Protein AF-A0A7V7Z7L0-F1 (afdb_monomer_lite)

Foldseek 3Di:
DDDVVVVVVVVVVVVVVVVVPPVVCVVCVCVVVVVVVVVVDPDPCVVVDPDPPPDDDPVVVVVVVVVVVVLVVDPPNDPDPDDDDPPDPPPDD

Radius of gyration: 30.14 Å; chains: 1; bounding box: 38×42×88 Å

Structure (mmCIF, N/CA/C/O backbone):
data_AF-A0A7V7Z7L0-F1
#
_entry.id   AF-A0A7V7Z7L0-F1
#
loop_
_atom_site.group_PDB
_atom_site.id
_atom_site.type_symbol
_atom_site.label_atom_id
_atom_site.label_alt_id
_atom_site.label_comp_id
_atom_site.label_asym_id
_atom_site.label_entity_id
_atom_site.label_seq_id
_atom_site.pdbx_PDB_ins_code
_atom_site.Cartn_x
_atom_site.Cartn_y
_atom_site.Cartn_z
_atom_site.occupancy
_atom_site.B_iso_or_equiv
_atom_site.auth_seq_id
_atom_site.auth_comp_id
_atom_site.auth_asym_id
_atom_site.auth_atom_id
_atom_site.pdbx_PDB_model_num
ATOM 1 N N . MET A 1 1 ? -1.816 -20.194 61.463 1.00 50.31 1 MET A N 1
ATOM 2 C CA . MET A 1 1 ? -3.138 -20.132 60.800 1.00 50.31 1 MET A CA 1
ATOM 3 C C . MET A 1 1 ? -3.052 -19.086 59.699 1.00 50.31 1 MET A C 1
ATOM 5 O O . MET A 1 1 ? -2.951 -17.909 60.003 1.00 50.31 1 MET A O 1
ATOM 9 N N . ARG A 1 2 ? -2.948 -19.500 58.431 1.00 56.16 2 ARG A N 1
ATOM 10 C CA . ARG A 1 2 ? -2.904 -18.571 57.286 1.00 56.16 2 ARG A CA 1
ATOM 11 C C . ARG A 1 2 ? -4.335 -18.068 57.089 1.00 56.16 2 ARG A C 1
ATOM 13 O O . ARG A 1 2 ? -5.235 -18.898 57.051 1.00 56.16 2 ARG A O 1
ATOM 20 N N . HIS A 1 3 ? -4.565 -16.759 57.060 1.00 62.81 3 HIS A N 1
ATOM 21 C CA . HIS A 1 3 ? -5.899 -16.178 56.878 1.00 62.81 3 HIS A CA 1
ATOM 22 C C . HIS A 1 3 ? -6.144 -15.933 55.381 1.00 62.81 3 HIS A C 1
ATOM 24 O O . HIS A 1 3 ? -5.785 -14.863 54.888 1.00 62.81 3 HIS A O 1
ATOM 30 N N . PRO A 1 4 ? -6.726 -16.892 54.627 1.00 60.91 4 PRO A N 1
ATOM 31 C CA . PRO A 1 4 ? -6.991 -16.706 53.198 1.00 60.91 4 PRO A CA 1
ATOM 32 C C . PRO A 1 4 ? -7.928 -15.516 52.946 1.00 60.91 4 PRO A C 1
ATOM 34 O O . PRO A 1 4 ? -7.814 -14.846 51.927 1.00 60.91 4 PRO A O 1
ATOM 37 N N . ALA A 1 5 ? -8.788 -15.192 53.917 1.00 62.09 5 ALA A N 1
ATOM 38 C CA . ALA A 1 5 ? -9.731 -14.081 53.849 1.00 62.09 5 ALA A CA 1
ATOM 39 C C . ALA A 1 5 ? -9.062 -12.705 53.666 1.00 62.09 5 ALA A C 1
ATOM 41 O O . ALA A 1 5 ? -9.626 -11.851 52.988 1.00 62.09 5 ALA A O 1
ATOM 42 N N . VAL A 1 6 ? -7.849 -12.497 54.196 1.00 71.62 6 VAL A N 1
ATOM 43 C CA . VAL A 1 6 ? -7.150 -11.199 54.103 1.00 71.62 6 VAL A CA 1
ATOM 44 C C . VAL A 1 6 ? -6.725 -10.884 52.664 1.00 71.62 6 VAL A C 1
ATOM 46 O O . VAL A 1 6 ? -6.699 -9.721 52.278 1.00 71.62 6 VAL A O 1
ATOM 49 N N . PHE A 1 7 ? -6.458 -11.905 51.843 1.00 67.94 7 PHE A N 1
ATOM 50 C CA . PHE A 1 7 ? -6.092 -11.728 50.433 1.00 67.94 7 PHE A CA 1
ATOM 51 C C . PHE A 1 7 ? -7.295 -11.738 49.477 1.00 67.94 7 PHE A C 1
ATOM 53 O O . PHE A 1 7 ? -7.197 -11.186 48.382 1.00 67.94 7 PHE A O 1
ATOM 60 N N . ILE A 1 8 ? -8.431 -12.319 49.880 1.00 79.50 8 ILE A N 1
ATOM 61 C CA . ILE A 1 8 ? -9.647 -12.423 49.048 1.00 79.50 8 ILE A CA 1
ATOM 62 C C . ILE A 1 8 ? -10.376 -11.076 48.941 1.00 79.50 8 ILE A C 1
ATOM 64 O O . ILE A 1 8 ? -10.822 -10.691 47.864 1.00 79.50 8 ILE A O 1
ATOM 68 N N . VAL A 1 9 ? -10.465 -10.318 50.036 1.00 81.38 9 VAL A N 1
ATOM 69 C CA . VAL A 1 9 ? -11.150 -9.013 50.048 1.00 81.38 9 VAL A CA 1
ATOM 70 C C . VAL A 1 9 ? -10.534 -7.999 49.067 1.00 81.38 9 VAL A C 1
ATOM 72 O O . VAL A 1 9 ? -11.285 -7.441 48.265 1.00 81.38 9 VAL A O 1
ATOM 75 N N . PRO A 1 10 ? -9.205 -7.761 49.046 1.00 80.31 10 PRO A N 1
ATOM 76 C CA . PRO A 1 10 ? -8.631 -6.820 48.089 1.00 80.31 10 PRO A CA 1
ATOM 77 C C . PRO A 1 10 ? -8.770 -7.314 46.645 1.00 80.31 10 PRO A C 1
ATOM 79 O O . PRO A 1 10 ? -9.063 -6.518 45.761 1.00 80.31 10 PRO A O 1
ATOM 82 N N . SER A 1 11 ? -8.640 -8.617 46.383 1.00 77.25 11 SER A N 1
ATOM 83 C CA . SER A 1 11 ? -8.750 -9.147 45.017 1.00 77.25 11 SER A CA 1
ATOM 84 C C . SER A 1 11 ? -10.164 -9.018 44.432 1.00 77.25 11 SER A C 1
ATOM 86 O O . SER A 1 11 ? -10.299 -8.679 43.257 1.00 77.25 11 SER A O 1
ATOM 88 N N . VAL A 1 12 ? -11.214 -9.179 45.244 1.00 81.56 12 VAL A N 1
ATOM 89 C CA . VAL A 1 12 ? -12.606 -8.944 44.811 1.00 81.56 12 VAL A CA 1
ATOM 90 C C . VAL A 1 12 ? -12.873 -7.459 44.534 1.00 81.56 12 VAL A C 1
ATOM 92 O O . VAL A 1 12 ? -13.539 -7.131 43.552 1.00 81.56 12 VAL A O 1
ATOM 95 N N . LEU A 1 13 ? -12.313 -6.552 45.342 1.00 79.38 13 LEU A N 1
ATOM 96 C CA . LEU A 1 13 ? -12.443 -5.106 45.121 1.00 79.38 13 LEU A CA 1
ATOM 97 C C . LEU A 1 13 ? -11.743 -4.652 43.831 1.00 79.38 13 LEU A C 1
ATOM 99 O O . LEU A 1 13 ? -12.317 -3.868 43.076 1.00 79.38 13 LEU A O 1
ATOM 103 N N . LEU A 1 14 ? -10.551 -5.184 43.528 1.00 75.88 14 LEU A N 1
ATOM 104 C CA . LEU A 1 14 ? -9.865 -4.902 42.261 1.00 75.88 14 LEU A CA 1
ATOM 105 C C . LEU A 1 14 ? -10.635 -5.447 41.044 1.00 75.88 14 LEU A C 1
ATOM 107 O O . LEU A 1 14 ? -10.692 -4.777 40.013 1.00 75.88 14 LEU A O 1
ATOM 111 N N . ALA A 1 15 ? -11.251 -6.629 41.155 1.00 75.69 15 ALA A N 1
ATOM 112 C CA . ALA A 1 15 ? -12.054 -7.214 40.078 1.00 75.69 15 ALA A CA 1
ATOM 113 C C . ALA A 1 15 ? -13.347 -6.423 39.795 1.00 75.69 15 ALA A C 1
ATOM 115 O O . ALA A 1 15 ? -13.761 -6.298 38.644 1.00 75.69 15 ALA A O 1
ATOM 116 N N . ALA A 1 16 ? -13.972 -5.838 40.822 1.00 70.50 16 ALA A N 1
ATOM 117 C CA . ALA A 1 16 ? -15.159 -4.999 40.651 1.00 70.50 16 ALA A CA 1
ATOM 118 C C . ALA A 1 16 ? -14.862 -3.702 39.872 1.00 70.50 16 ALA A C 1
ATOM 120 O O . ALA A 1 16 ? -15.694 -3.249 39.085 1.00 70.50 16 ALA A O 1
ATOM 121 N N . CYS A 1 17 ? -13.666 -3.124 40.038 1.00 69.44 17 CYS A N 1
ATOM 122 C CA . CYS A 1 17 ? -13.250 -1.930 39.298 1.00 69.44 17 CYS A CA 1
ATOM 123 C C . CYS A 1 17 ? -13.002 -2.196 37.804 1.00 69.44 17 CYS A C 1
ATOM 125 O O . CYS A 1 17 ? -13.228 -1.303 36.987 1.00 69.44 17 CYS A O 1
ATOM 127 N N . SER A 1 18 ? -12.554 -3.397 37.426 1.00 66.88 18 SER A N 1
ATOM 128 C CA . SER A 1 18 ? -12.302 -3.750 36.022 1.00 66.88 18 SER A CA 1
ATOM 129 C C . SER A 1 18 ? -13.548 -4.259 35.292 1.00 66.88 18 SER A C 1
ATOM 131 O O . SER A 1 18 ? -13.679 -4.012 34.093 1.00 66.88 18 SER A O 1
ATOM 133 N N . TYR A 1 19 ? -14.488 -4.897 36.001 1.00 68.75 19 TYR A N 1
ATOM 134 C CA . TYR A 1 19 ? -15.686 -5.520 35.421 1.00 68.75 19 TYR A CA 1
ATOM 135 C C . TYR A 1 19 ? -16.599 -4.547 34.656 1.00 68.75 19 TYR A C 1
ATOM 137 O O . TYR A 1 19 ? -17.236 -4.930 33.679 1.00 68.75 19 TYR A O 1
ATOM 145 N N . THR A 1 20 ? -16.652 -3.275 35.065 1.00 64.00 20 THR A N 1
ATOM 146 C CA . THR A 1 20 ? -17.547 -2.284 34.441 1.00 64.00 20 THR A CA 1
ATOM 147 C C . THR A 1 20 ? -17.020 -1.749 33.101 1.00 64.00 20 THR A C 1
ATOM 149 O O . THR A 1 20 ? -17.802 -1.286 32.273 1.00 64.00 20 THR A O 1
ATOM 152 N N . SER A 1 21 ? -15.703 -1.804 32.861 1.00 61.66 21 SER A N 1
ATOM 153 C CA . SER A 1 21 ? -15.070 -1.176 31.691 1.00 61.66 21 SER A CA 1
ATOM 154 C C . SER A 1 21 ? -14.678 -2.173 30.599 1.00 61.66 21 SER A C 1
ATOM 156 O O . SER A 1 21 ? -14.809 -1.864 29.418 1.00 61.66 21 SER A O 1
ATOM 158 N N . THR A 1 22 ? -14.256 -3.390 30.947 1.00 64.81 22 THR A N 1
ATOM 159 C CA . THR A 1 22 ? -13.771 -4.377 29.960 1.00 64.81 22 THR A CA 1
ATOM 160 C C . THR A 1 22 ? -14.806 -4.819 28.914 1.00 64.81 22 THR A C 1
ATOM 162 O O . THR A 1 22 ? -14.479 -4.777 27.724 1.00 64.81 22 THR A O 1
ATOM 165 N N . PRO A 1 23 ? -16.057 -5.183 29.270 1.00 66.31 23 PRO A N 1
ATOM 166 C CA . PRO A 1 23 ? -16.965 -5.810 28.307 1.00 66.31 23 PRO A CA 1
ATOM 167 C C . PRO A 1 23 ? -17.404 -4.867 27.179 1.00 66.31 23 PRO A C 1
ATOM 169 O O . PRO A 1 23 ? -17.694 -5.326 26.078 1.00 66.31 23 PRO A O 1
ATOM 172 N N . GLN A 1 24 ? -17.422 -3.549 27.404 1.00 68.88 24 GLN A N 1
ATOM 173 C CA . GLN A 1 24 ? -17.773 -2.580 26.358 1.00 68.88 24 GLN A CA 1
ATOM 174 C C . GLN A 1 24 ? -16.611 -2.298 25.391 1.00 68.88 24 GLN A C 1
ATOM 176 O O . GLN A 1 24 ? -16.842 -2.067 24.201 1.00 68.88 24 GLN A O 1
ATOM 181 N N . PHE A 1 25 ? -15.364 -2.338 25.872 1.00 67.31 25 PHE A N 1
ATOM 182 C CA . PHE A 1 25 ? -14.178 -2.112 25.038 1.00 67.31 25 PHE A CA 1
ATOM 183 C C . PHE A 1 25 ? -13.833 -3.328 24.169 1.00 67.31 25 PHE A C 1
ATOM 185 O O . PHE A 1 25 ? -13.466 -3.161 23.003 1.00 67.31 25 PHE A O 1
ATOM 192 N N . GLU A 1 26 ? -14.004 -4.545 24.689 1.00 76.00 26 GLU A N 1
ATOM 193 C CA . GLU A 1 26 ? -13.725 -5.775 23.936 1.00 76.00 26 GLU A CA 1
ATOM 194 C C . GLU A 1 26 ? -14.675 -5.965 22.744 1.00 76.00 26 GLU A C 1
ATOM 196 O O . GLU A 1 26 ? -14.232 -6.350 21.661 1.00 76.00 26 GLU A O 1
ATOM 201 N N . GLN A 1 27 ? -15.956 -5.599 22.887 1.00 82.56 27 GLN A N 1
ATOM 202 C CA . GLN A 1 27 ? -16.966 -5.732 21.822 1.00 82.56 27 GLN A CA 1
ATOM 203 C C . GLN A 1 27 ? -16.578 -5.030 20.516 1.00 82.56 27 GLN A C 1
ATOM 205 O O . GLN A 1 27 ? -16.939 -5.474 19.422 1.00 82.56 27 GLN A O 1
ATOM 210 N N . ARG A 1 28 ? -15.851 -3.913 20.617 1.00 85.12 28 ARG A N 1
ATOM 211 C CA . ARG A 1 28 ? -15.470 -3.083 19.466 1.00 85.12 28 ARG A CA 1
ATOM 212 C C . ARG A 1 28 ? -13.987 -3.176 19.133 1.00 85.12 28 ARG A C 1
ATOM 214 O O . ARG A 1 28 ? -13.520 -2.464 18.239 1.00 85.12 28 ARG A O 1
ATOM 221 N N . PHE A 1 29 ? -13.250 -4.068 19.792 1.00 88.94 29 PHE A N 1
ATOM 222 C CA . PHE A 1 29 ? -11.821 -4.217 19.567 1.00 88.94 29 PHE A CA 1
ATOM 223 C C . PHE A 1 29 ? -11.520 -4.512 18.086 1.00 88.94 29 PHE A C 1
ATOM 225 O O . PHE A 1 29 ? -12.085 -5.413 17.451 1.00 88.94 29 PHE A O 1
ATOM 232 N N . GLY A 1 30 ? -10.661 -3.681 17.497 1.00 91.31 30 GLY A N 1
ATOM 233 C CA . GLY A 1 30 ? -10.269 -3.757 16.089 1.00 91.31 30 GLY A CA 1
ATOM 234 C C . GLY A 1 30 ? -11.336 -3.333 15.070 1.00 91.31 30 GLY A C 1
ATOM 235 O O . GLY A 1 30 ? -11.066 -3.418 13.872 1.00 91.31 30 GLY A O 1
ATOM 236 N N . GLN A 1 31 ? -12.525 -2.865 15.483 1.00 93.25 31 GLN A N 1
ATOM 237 C CA . GLN A 1 31 ? -13.544 -2.390 14.533 1.00 93.25 31 GLN A CA 1
ATOM 238 C C . GLN A 1 31 ? -13.035 -1.212 13.700 1.00 93.25 31 GLN A C 1
ATOM 240 O O . GLN A 1 31 ? -13.176 -1.241 12.483 1.00 93.25 31 GLN A O 1
ATOM 245 N N . ALA A 1 32 ? -12.389 -0.228 14.332 1.00 91.88 32 ALA A N 1
ATOM 246 C CA . ALA A 1 32 ? -11.840 0.936 13.637 1.00 91.88 32 ALA A CA 1
ATOM 247 C C . ALA A 1 32 ? -10.787 0.536 12.590 1.00 91.88 32 ALA A C 1
ATOM 249 O O . ALA A 1 32 ? -10.827 1.016 11.463 1.00 91.88 32 ALA A O 1
ATOM 250 N N . SER A 1 33 ? -9.891 -0.399 12.920 1.00 95.06 33 SER A N 1
ATOM 251 C CA . SER A 1 33 ? -8.870 -0.893 11.987 1.00 95.06 33 SER A CA 1
ATOM 252 C C . SER A 1 33 ? -9.482 -1.654 10.810 1.00 95.06 33 SER A C 1
ATOM 254 O O . SER A 1 33 ? -9.090 -1.430 9.668 1.00 95.06 33 SER A O 1
ATOM 256 N N . ARG A 1 34 ? -10.476 -2.519 11.060 1.00 94.44 34 ARG A N 1
ATOM 257 C CA . ARG A 1 34 ? -11.201 -3.231 9.993 1.00 94.44 34 ARG A CA 1
ATOM 258 C C . ARG A 1 34 ? -11.985 -2.272 9.100 1.00 94.44 34 ARG A C 1
ATOM 260 O O . ARG A 1 34 ? -12.001 -2.458 7.889 1.00 94.44 34 ARG A O 1
ATOM 267 N N . GLN A 1 35 ? -12.602 -1.246 9.684 1.00 94.75 35 GLN A N 1
ATOM 268 C CA . GLN A 1 35 ? -13.293 -0.197 8.936 1.00 94.75 35 GLN A CA 1
ATOM 269 C C . GLN A 1 35 ? -12.313 0.599 8.076 1.00 94.75 35 GLN A C 1
ATOM 271 O O . GLN A 1 35 ? -12.549 0.727 6.881 1.00 94.75 35 GLN A O 1
ATOM 276 N N . ALA A 1 36 ? -11.199 1.069 8.641 1.00 95.00 36 ALA A N 1
ATOM 277 C CA . ALA A 1 36 ? -10.174 1.798 7.897 1.00 95.00 36 ALA A CA 1
ATOM 278 C C . ALA A 1 36 ? -9.634 0.972 6.723 1.00 95.00 36 ALA A C 1
ATOM 280 O O . ALA A 1 36 ? -9.578 1.470 5.602 1.00 95.00 36 ALA A O 1
ATOM 281 N N . LEU A 1 37 ? -9.330 -0.309 6.956 1.00 94.25 37 LEU A N 1
ATOM 282 C CA . LEU A 1 37 ? -8.912 -1.219 5.895 1.00 94.25 37 LEU A CA 1
ATOM 283 C C . LEU A 1 37 ? -9.996 -1.356 4.817 1.00 94.25 37 LEU A C 1
ATOM 285 O O . LEU A 1 37 ? -9.697 -1.212 3.639 1.00 94.25 37 LEU A O 1
ATOM 289 N N . ALA A 1 38 ? -11.257 -1.574 5.198 1.00 93.00 38 ALA A N 1
ATOM 290 C CA . ALA A 1 38 ? -12.359 -1.695 4.244 1.00 93.00 38 ALA A CA 1
ATOM 291 C C . ALA A 1 38 ? -12.559 -0.427 3.394 1.00 93.00 38 ALA A C 1
ATOM 293 O O . ALA A 1 38 ? -12.914 -0.542 2.227 1.00 93.00 38 ALA A O 1
ATOM 294 N N . GLN A 1 39 ? -12.297 0.763 3.947 1.00 94.69 39 GLN A N 1
ATOM 295 C CA . GLN A 1 39 ? -12.334 2.025 3.194 1.00 94.69 39 GLN A CA 1
ATOM 296 C C . GLN A 1 39 ? -11.134 2.197 2.245 1.00 94.69 39 GLN A C 1
ATOM 298 O O . GLN A 1 39 ? -11.216 2.958 1.287 1.00 94.69 39 GLN A O 1
ATOM 303 N N . GLN A 1 40 ? -10.018 1.511 2.505 1.00 94.06 40 GLN A N 1
ATOM 304 C CA . GLN A 1 40 ? -8.809 1.555 1.674 1.00 94.06 40 GLN A CA 1
ATOM 305 C C . GLN A 1 40 ? -8.797 0.484 0.574 1.00 94.06 40 GLN A C 1
ATOM 307 O O . GLN A 1 40 ? -8.028 0.589 -0.382 1.00 94.06 40 GLN A O 1
ATOM 312 N N . VAL A 1 41 ? -9.627 -0.556 0.690 1.00 93.25 41 VAL A N 1
ATOM 313 C CA . VAL A 1 41 ? -9.729 -1.617 -0.318 1.00 93.25 41 VAL A CA 1
ATOM 314 C C . VAL A 1 41 ? -10.554 -1.119 -1.507 1.00 93.25 41 VAL A C 1
ATOM 316 O O . VAL A 1 41 ? -11.774 -1.017 -1.431 1.00 93.25 41 VAL A O 1
ATOM 319 N N . LEU A 1 42 ? -9.874 -0.847 -2.625 1.00 90.94 42 LEU A N 1
ATOM 320 C CA . LEU A 1 42 ? -10.498 -0.360 -3.862 1.00 90.94 42 LEU A CA 1
ATOM 321 C C . LEU A 1 42 ? -11.402 -1.409 -4.534 1.00 90.94 42 LEU A C 1
ATOM 323 O O . LEU A 1 42 ? -12.492 -1.082 -4.994 1.00 90.94 42 LEU A O 1
ATOM 327 N N . ASP A 1 43 ? -10.950 -2.664 -4.605 1.00 90.25 43 ASP A N 1
ATOM 328 C CA . ASP A 1 43 ? -11.710 -3.774 -5.190 1.00 90.25 43 ASP A CA 1
ATOM 329 C C . ASP A 1 43 ? -11.484 -5.072 -4.392 1.00 90.25 43 ASP A C 1
ATOM 331 O O . ASP A 1 43 ? -10.468 -5.748 -4.581 1.00 90.25 43 ASP A O 1
ATOM 335 N N . PRO A 1 44 ? -12.421 -5.466 -3.511 1.00 89.19 44 PRO A N 1
ATOM 336 C CA . PRO A 1 44 ? -12.290 -6.684 -2.712 1.00 89.19 44 PRO A CA 1
ATOM 337 C C . PRO A 1 44 ? -12.391 -7.976 -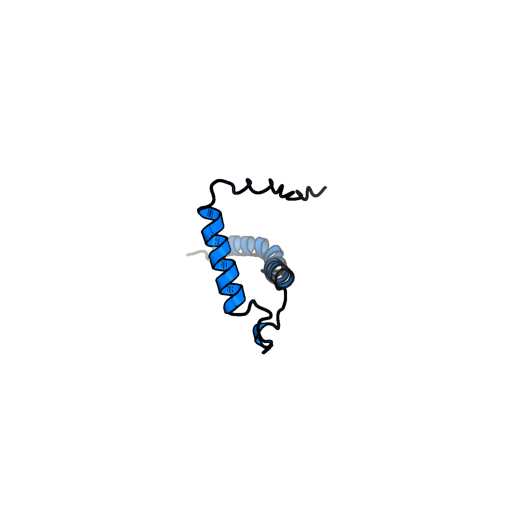3.539 1.00 89.19 44 PRO A C 1
ATOM 339 O O . PRO A 1 44 ? -12.048 -9.042 -3.034 1.00 89.19 44 PRO A O 1
ATOM 342 N N . GLN A 1 45 ? -12.852 -7.912 -4.794 1.00 90.12 45 GLN A N 1
ATOM 343 C CA . GLN A 1 45 ? -13.019 -9.076 -5.676 1.00 90.12 45 GLN A CA 1
ATOM 344 C C . GLN A 1 45 ? -11.911 -9.189 -6.736 1.00 90.12 45 GLN A C 1
ATOM 346 O O . GLN A 1 45 ? -11.976 -10.071 -7.597 1.00 90.12 45 GLN A O 1
ATOM 351 N N . ALA A 1 46 ? -10.879 -8.340 -6.675 1.00 86.31 46 ALA A N 1
ATOM 352 C CA . ALA A 1 46 ? -9.824 -8.274 -7.687 1.00 86.31 46 ALA A CA 1
ATOM 353 C C . ALA A 1 46 ? -9.125 -9.626 -7.930 1.00 86.31 46 ALA A C 1
ATOM 355 O O . ALA A 1 46 ? -8.861 -9.978 -9.074 1.00 86.31 46 ALA A O 1
ATOM 356 N N . GLY A 1 47 ? -8.888 -10.423 -6.880 1.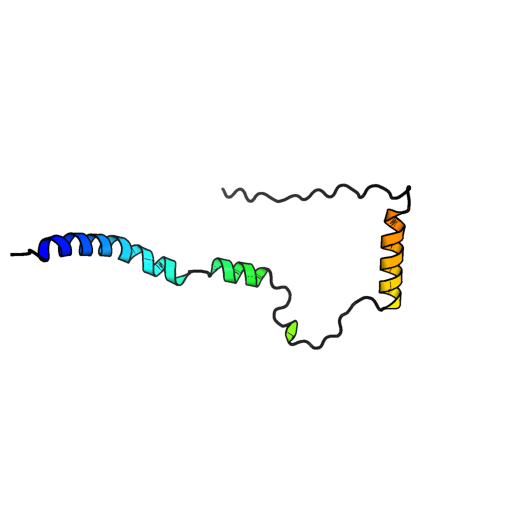00 85.69 47 GLY A N 1
ATOM 357 C CA . GLY A 1 47 ? -8.225 -11.730 -7.002 1.00 85.69 47 GLY A CA 1
ATOM 358 C C . GLY A 1 47 ? -9.066 -12.820 -7.682 1.00 85.69 47 GLY A C 1
ATOM 359 O O . GLY A 1 47 ? -8.510 -13.751 -8.258 1.00 85.69 47 GLY A O 1
ATOM 360 N N . ALA A 1 48 ? -10.398 -12.715 -7.643 1.00 89.25 48 ALA A N 1
ATOM 361 C CA . ALA A 1 48 ? -11.298 -13.672 -8.293 1.00 89.25 48 ALA A CA 1
ATOM 362 C C . ALA A 1 48 ? -11.552 -13.328 -9.771 1.00 89.25 48 ALA A C 1
ATOM 364 O O . ALA A 1 48 ? -11.912 -14.195 -10.573 1.00 89.25 48 ALA A O 1
ATOM 365 N N . ARG A 1 49 ? -11.365 -12.059 -10.150 1.00 84.75 49 ARG A N 1
ATOM 366 C CA . ARG A 1 49 ? -11.552 -11.576 -11.519 1.00 84.75 49 ARG A CA 1
ATOM 367 C C . ARG A 1 49 ? -10.362 -11.982 -12.387 1.00 84.75 49 ARG A C 1
ATOM 369 O O . ARG A 1 49 ? -9.255 -11.491 -12.216 1.00 84.75 49 ARG A O 1
ATOM 376 N N . ARG A 1 50 ? -10.603 -12.815 -13.403 1.00 81.44 50 ARG A N 1
ATOM 377 C CA . ARG A 1 50 ? -9.639 -13.071 -14.492 1.00 81.44 50 ARG A CA 1
ATOM 378 C C . ARG A 1 50 ? -9.725 -11.982 -15.561 1.00 81.44 50 ARG A C 1
ATOM 380 O O . ARG A 1 50 ? -9.942 -12.274 -16.734 1.00 81.44 50 ARG A O 1
ATOM 387 N N . VAL A 1 51 ? -9.635 -10.722 -15.149 1.00 77.06 51 VAL A N 1
ATOM 388 C CA . VAL A 1 51 ? -9.577 -9.603 -16.094 1.00 77.06 51 VAL A CA 1
ATOM 389 C C . VAL A 1 51 ? -8.109 -9.437 -16.492 1.00 77.06 51 VAL A C 1
ATOM 391 O O . VAL A 1 51 ? -7.266 -9.309 -15.601 1.00 77.06 51 VAL A O 1
ATOM 394 N N . PRO A 1 52 ? -7.761 -9.490 -17.790 1.00 74.00 52 PRO A N 1
ATOM 395 C CA . PRO A 1 52 ? -6.402 -9.190 -18.218 1.00 74.00 52 PRO A CA 1
ATOM 396 C C . PRO A 1 52 ? -6.056 -7.765 -17.785 1.00 74.00 52 PRO A C 1
ATOM 398 O O . PRO A 1 52 ? -6.888 -6.865 -17.887 1.00 74.00 52 PRO A O 1
ATOM 401 N N . ALA A 1 53 ? -4.841 -7.556 -17.275 1.00 71.75 53 ALA A N 1
ATOM 402 C CA . ALA A 1 53 ? -4.411 -6.226 -16.876 1.00 71.75 53 ALA A CA 1
ATOM 403 C C . ALA A 1 53 ? -4.577 -5.267 -18.065 1.00 71.75 53 ALA A C 1
ATOM 405 O O . ALA A 1 53 ? -4.010 -5.498 -19.134 1.00 71.75 53 ALA A O 1
ATOM 406 N N . HIS A 1 54 ? -5.338 -4.186 -17.877 1.00 72.25 54 HIS A N 1
ATOM 407 C CA . HIS A 1 54 ? -5.360 -3.048 -18.796 1.00 72.25 54 HIS A CA 1
ATOM 408 C C . HIS A 1 54 ? -4.041 -2.275 -18.633 1.00 72.25 54 HIS A C 1
ATOM 410 O O . HIS A 1 54 ? -4.000 -1.188 -18.064 1.00 72.25 54 HIS A O 1
ATOM 416 N N . GLY A 1 55 ? -2.939 -2.918 -19.014 1.00 77.56 55 GLY A N 1
ATOM 417 C CA . GLY A 1 55 ? -1.583 -2.401 -18.913 1.00 77.56 55 GLY A CA 1
ATOM 418 C C . GLY A 1 55 ? -1.035 -1.963 -20.265 1.00 77.56 55 GLY A C 1
ATOM 419 O O . GLY A 1 55 ? -1.679 -2.102 -21.303 1.00 77.56 55 GLY A O 1
ATOM 420 N N . LEU A 1 56 ? 0.188 -1.444 -20.234 1.00 85.38 56 LEU A N 1
ATOM 421 C CA . LEU A 1 56 ? 0.973 -1.189 -21.435 1.00 85.38 56 LEU A CA 1
ATOM 422 C C . LEU A 1 56 ? 1.344 -2.519 -22.102 1.00 85.38 56 LEU A C 1
ATOM 424 O O . LEU A 1 56 ? 1.728 -3.473 -21.421 1.00 85.38 56 LEU A O 1
ATOM 428 N N . ASP A 1 57 ? 1.262 -2.575 -23.430 1.00 88.94 57 ASP A N 1
ATOM 429 C CA . ASP A 1 57 ? 1.852 -3.686 -24.173 1.00 88.94 57 ASP A CA 1
ATOM 430 C C . ASP A 1 57 ? 3.388 -3.668 -24.036 1.00 88.94 57 ASP A C 1
ATOM 432 O O . ASP A 1 57 ? 3.996 -2.674 -23.632 1.00 88.94 57 ASP A O 1
ATOM 436 N N . GLY A 1 58 ? 4.052 -4.782 -24.352 1.00 88.56 58 GLY A N 1
ATOM 437 C CA . GLY A 1 58 ? 5.499 -4.892 -24.134 1.00 88.56 58 GLY A CA 1
ATOM 438 C C . GLY A 1 58 ? 6.319 -3.834 -24.888 1.00 88.56 58 GLY A C 1
ATOM 439 O O . GLY A 1 58 ? 7.326 -3.346 -24.370 1.00 88.56 58 GLY A O 1
ATOM 440 N N . ALA A 1 59 ? 5.881 -3.449 -26.090 1.00 93.75 59 ALA A N 1
ATOM 441 C CA . ALA A 1 59 ? 6.567 -2.458 -26.916 1.00 93.75 59 ALA A CA 1
ATOM 442 C C . ALA A 1 59 ? 6.431 -1.038 -26.343 1.00 93.75 59 ALA A C 1
ATOM 444 O O . ALA A 1 59 ? 7.435 -0.335 -26.197 1.00 93.75 59 ALA A O 1
ATOM 445 N N . SER A 1 60 ? 5.219 -0.627 -25.964 1.00 91.44 60 SER A N 1
ATOM 446 C CA . SER A 1 60 ? 4.980 0.663 -25.311 1.00 91.44 60 SER A CA 1
ATOM 447 C C . SER A 1 60 ? 5.645 0.727 -23.939 1.00 91.44 60 SER A C 1
ATOM 449 O O . SER A 1 60 ? 6.293 1.729 -23.638 1.00 91.44 60 SER A O 1
ATOM 451 N N . ALA A 1 61 ? 5.596 -0.348 -23.146 1.00 92.44 61 ALA A N 1
ATOM 452 C CA . ALA A 1 61 ? 6.294 -0.426 -21.864 1.00 92.44 61 ALA A CA 1
ATOM 453 C C . ALA A 1 61 ? 7.804 -0.208 -22.036 1.00 92.44 61 ALA A C 1
ATOM 455 O O . ALA A 1 61 ? 8.407 0.583 -21.308 1.00 92.44 61 ALA A O 1
ATOM 456 N N . ARG A 1 62 ? 8.418 -0.843 -23.044 1.00 95.00 62 ARG A N 1
ATOM 457 C CA . ARG A 1 62 ? 9.833 -0.626 -23.367 1.00 95.00 62 ARG A CA 1
ATOM 458 C C . ARG A 1 62 ? 10.110 0.828 -23.751 1.00 95.00 62 ARG A C 1
ATOM 460 O O . ARG A 1 62 ? 11.013 1.434 -23.183 1.00 95.00 62 ARG A O 1
ATOM 467 N N . ALA A 1 63 ? 9.318 1.392 -24.661 1.00 95.12 63 ALA A N 1
ATOM 468 C CA . ALA A 1 63 ? 9.489 2.772 -25.111 1.00 95.12 63 ALA A CA 1
ATOM 469 C C . ALA A 1 63 ? 9.353 3.788 -23.961 1.00 95.12 63 ALA A C 1
ATOM 471 O O . ALA A 1 63 ? 10.114 4.755 -23.899 1.00 95.12 63 ALA A O 1
ATOM 472 N N . VAL A 1 64 ? 8.423 3.559 -23.027 1.00 93.69 64 VAL A N 1
ATOM 473 C CA . VAL A 1 64 ? 8.262 4.374 -21.812 1.00 93.69 64 VAL A CA 1
ATOM 474 C C . VAL A 1 64 ? 9.508 4.291 -20.934 1.00 93.69 64 VAL A C 1
ATOM 476 O O . VAL A 1 64 ? 10.031 5.327 -20.527 1.00 93.69 64 VAL A O 1
ATOM 479 N N . MET A 1 65 ? 10.022 3.084 -20.683 1.00 94.50 65 MET A N 1
ATOM 480 C CA . MET A 1 65 ? 11.221 2.909 -19.859 1.00 94.50 65 MET A CA 1
ATOM 481 C C . MET A 1 65 ? 12.473 3.509 -20.503 1.00 94.50 65 MET A C 1
ATOM 483 O O . MET A 1 65 ? 13.318 4.055 -19.794 1.00 94.50 65 MET A O 1
ATOM 487 N N . ASP A 1 66 ? 12.595 3.449 -21.828 1.00 94.50 66 ASP A N 1
ATOM 488 C CA . ASP A 1 66 ? 13.719 4.052 -22.546 1.00 94.50 66 ASP A CA 1
ATOM 489 C C . ASP A 1 66 ? 13.670 5.585 -22.471 1.00 94.50 66 ASP A C 1
ATOM 491 O O . ASP A 1 66 ? 14.680 6.213 -22.150 1.00 94.50 66 ASP A O 1
ATOM 495 N N . ARG A 1 67 ? 12.487 6.191 -22.649 1.00 90.25 67 ARG A N 1
ATOM 496 C CA . ARG A 1 67 ? 12.291 7.639 -22.445 1.00 90.25 67 ARG A CA 1
ATOM 497 C C . ARG A 1 67 ? 12.564 8.064 -21.003 1.00 90.25 67 ARG A C 1
ATOM 499 O O . ARG A 1 67 ? 13.231 9.070 -20.794 1.00 90.25 67 ARG A O 1
ATOM 506 N N . TYR A 1 68 ? 12.097 7.286 -20.025 1.00 89.25 68 TYR A N 1
ATOM 507 C CA . TYR A 1 68 ? 12.351 7.543 -18.604 1.00 89.25 68 TYR A CA 1
ATOM 508 C C . TYR A 1 68 ? 13.848 7.528 -18.282 1.00 89.25 68 TYR A C 1
ATOM 510 O O . TYR A 1 68 ? 14.341 8.396 -17.576 1.00 89.25 68 TYR A O 1
ATOM 518 N N . ARG A 1 69 ? 14.612 6.573 -18.821 1.00 91.06 69 ARG A N 1
ATOM 519 C CA . ARG A 1 69 ? 16.072 6.557 -18.630 1.00 91.06 69 ARG A CA 1
ATOM 520 C C . ARG A 1 69 ? 16.739 7.754 -19.303 1.00 91.06 69 ARG A C 1
ATOM 522 O O . ARG A 1 69 ? 17.594 8.389 -18.691 1.00 91.06 69 ARG A O 1
ATOM 529 N N . ALA A 1 70 ? 16.330 8.072 -20.531 1.00 88.25 70 ALA A N 1
ATOM 530 C CA . ALA A 1 70 ? 16.871 9.201 -21.281 1.00 88.25 70 ALA A CA 1
ATOM 531 C C . ALA A 1 70 ? 16.637 10.543 -20.569 1.00 88.25 70 ALA A C 1
ATOM 533 O O . ALA A 1 70 ? 17.525 11.392 -20.585 1.00 88.25 70 ALA A O 1
ATOM 534 N N . SER A 1 71 ? 15.512 10.714 -19.863 1.00 82.38 71 SER A N 1
ATOM 535 C CA . SER A 1 71 ? 15.241 11.948 -19.113 1.00 82.38 71 SER A CA 1
ATOM 536 C C . SER A 1 71 ? 16.195 12.198 -17.942 1.00 82.38 71 SER A C 1
ATOM 538 O O . SER A 1 71 ? 16.239 13.309 -17.444 1.00 82.38 71 SER A O 1
ATOM 540 N N . PHE A 1 72 ? 16.978 11.218 -17.483 1.00 82.69 72 PHE A N 1
ATOM 541 C CA . PHE A 1 72 ? 18.028 11.486 -16.484 1.00 82.69 72 PHE A CA 1
ATOM 542 C C . PHE A 1 72 ? 19.375 11.849 -17.108 1.00 82.69 72 PHE A C 1
ATOM 544 O O . PHE A 1 72 ? 20.260 12.332 -16.408 1.00 82.69 72 PHE A O 1
ATOM 551 N N . ALA A 1 73 ? 19.544 11.592 -18.405 1.00 82.56 73 ALA A N 1
ATOM 552 C CA . ALA A 1 73 ? 20.746 11.941 -19.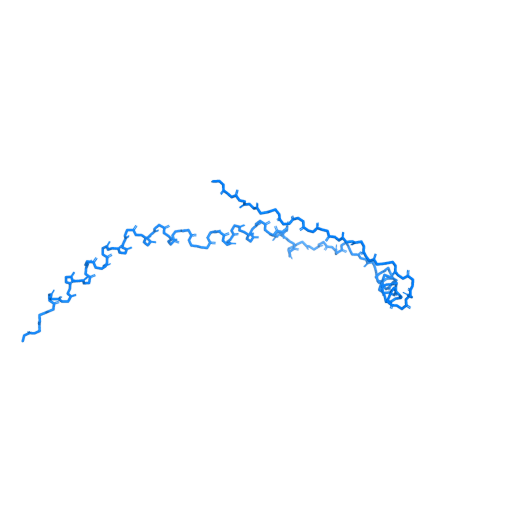152 1.00 82.56 73 ALA A CA 1
ATOM 553 C C . ALA A 1 73 ? 20.622 13.301 -19.854 1.00 82.56 73 ALA A C 1
ATOM 555 O O . ALA A 1 73 ? 21.637 13.868 -20.250 1.00 82.56 73 ALA A O 1
ATOM 556 N N . ASP A 1 74 ? 19.399 13.812 -20.023 1.00 74.00 74 ASP A N 1
ATOM 557 C CA . ASP A 1 74 ? 19.147 15.095 -20.667 1.00 74.00 74 ASP A CA 1
ATOM 558 C C . ASP A 1 74 ? 19.401 16.258 -19.682 1.00 74.00 74 ASP A C 1
ATOM 560 O O . ASP A 1 74 ? 18.670 16.410 -18.699 1.00 74.00 74 ASP A O 1
ATOM 564 N N . PRO A 1 75 ? 20.424 17.105 -19.906 1.00 64.75 75 PRO A N 1
ATOM 565 C CA . PRO A 1 75 ? 20.716 18.238 -19.029 1.00 64.75 75 PRO A CA 1
ATOM 566 C C . PRO A 1 75 ? 19.632 19.332 -19.065 1.00 64.75 75 PRO A C 1
ATOM 568 O O . PRO A 1 75 ? 19.668 20.230 -18.226 1.00 64.75 75 PRO A O 1
ATOM 571 N N . ASN A 1 76 ? 18.675 19.271 -20.003 1.00 64.88 76 ASN A N 1
ATOM 572 C CA . ASN A 1 76 ? 17.580 20.238 -20.153 1.00 64.88 76 ASN A CA 1
ATOM 573 C C . ASN A 1 76 ? 16.248 19.798 -19.519 1.00 64.88 76 ASN A C 1
ATOM 575 O O . ASN A 1 76 ? 15.210 20.411 -19.790 1.00 64.88 76 ASN A O 1
ATOM 579 N N . VAL A 1 77 ? 16.231 18.762 -18.674 1.00 66.25 77 VAL A N 1
ATOM 580 C CA . VAL A 1 77 ? 14.995 18.380 -17.977 1.00 66.25 77 VAL A CA 1
ATOM 581 C C . VAL A 1 77 ? 14.559 19.501 -17.042 1.00 66.25 77 VAL A C 1
ATOM 583 O O . VAL A 1 77 ? 15.246 19.848 -16.081 1.00 66.25 77 VAL A O 1
ATOM 586 N N . GLN A 1 78 ? 13.396 20.084 -17.344 1.00 67.81 78 GLN A N 1
ATOM 587 C CA . GLN A 1 78 ? 12.799 21.105 -16.497 1.00 67.81 78 GLN A CA 1
ATOM 588 C C . GLN A 1 78 ? 12.567 20.538 -15.089 1.00 67.81 78 GLN A C 1
ATOM 590 O O . GLN A 1 78 ? 12.065 19.415 -14.968 1.00 67.81 78 GLN A O 1
ATOM 595 N N . PRO A 1 79 ? 12.897 21.295 -14.024 1.00 65.19 79 PRO A N 1
ATOM 596 C CA . PRO A 1 79 ? 12.600 20.878 -12.662 1.00 65.19 79 PRO A CA 1
ATOM 597 C C .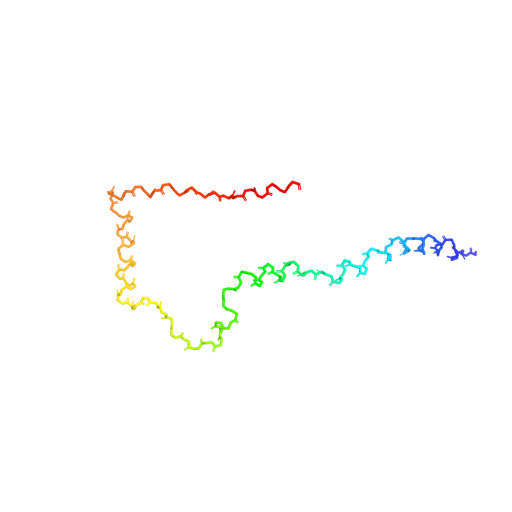 PRO A 1 79 ? 11.113 20.550 -12.547 1.00 65.19 79 PRO A C 1
ATOM 599 O O . PRO A 1 79 ? 10.271 21.316 -13.022 1.00 65.19 79 PRO A O 1
ATOM 602 N N . ALA A 1 80 ? 10.787 19.413 -11.928 1.00 69.75 80 ALA A N 1
ATOM 603 C CA . ALA A 1 80 ? 9.397 19.052 -11.688 1.00 69.75 80 ALA A CA 1
ATOM 604 C C . ALA A 1 80 ? 8.683 20.201 -10.947 1.00 69.75 80 ALA A C 1
ATOM 606 O O . ALA A 1 80 ? 9.272 20.791 -10.032 1.00 69.75 80 ALA A O 1
ATOM 607 N N . PRO A 1 81 ? 7.433 20.537 -11.319 1.00 73.75 81 PRO A N 1
ATOM 608 C CA . PRO A 1 81 ? 6.682 21.573 -10.626 1.00 73.75 81 PRO A CA 1
ATOM 609 C C . PRO A 1 81 ? 6.518 21.199 -9.150 1.00 73.75 81 PRO A C 1
ATOM 611 O O . PRO A 1 81 ? 6.335 20.029 -8.804 1.00 73.75 81 PRO A O 1
ATOM 614 N N . SER A 1 82 ? 6.578 22.195 -8.268 1.00 70.06 82 SER A N 1
ATOM 615 C CA . SER A 1 82 ? 6.357 21.992 -6.840 1.00 70.06 82 SER A CA 1
ATOM 616 C C . SER A 1 82 ? 4.933 21.482 -6.594 1.00 70.06 82 SER A C 1
ATOM 618 O O . SER A 1 82 ? 3.949 22.182 -6.827 1.00 70.06 82 SER A O 1
ATOM 620 N N . VAL A 1 83 ? 4.814 20.245 -6.104 1.00 74.75 83 VAL A N 1
ATOM 621 C CA . VAL A 1 83 ? 3.534 19.680 -5.661 1.00 74.75 83 VAL A CA 1
ATOM 622 C C . VAL A 1 83 ? 3.335 20.043 -4.193 1.00 74.75 83 VAL A C 1
ATOM 624 O O . VAL A 1 83 ? 4.086 19.600 -3.325 1.00 74.75 83 VAL A O 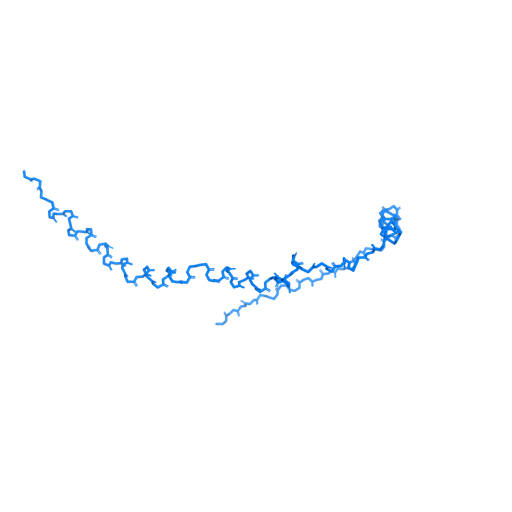1
ATOM 627 N N . GLN A 1 84 ? 2.331 20.870 -3.906 1.00 72.56 84 GLN A N 1
ATOM 628 C CA . GLN A 1 84 ? 1.973 21.259 -2.544 1.00 72.56 84 GLN A CA 1
ATOM 629 C C . GLN A 1 84 ? 0.885 20.312 -2.023 1.00 72.56 84 GLN A C 1
ATOM 631 O O . GLN A 1 84 ? -0.275 20.392 -2.421 1.00 72.56 84 GLN A O 1
ATOM 636 N N . PHE A 1 85 ? 1.260 19.386 -1.141 1.00 74.19 85 PHE A N 1
ATOM 637 C CA . PHE A 1 85 ? 0.300 18.505 -0.479 1.00 74.19 85 PHE A CA 1
ATOM 638 C C . PHE A 1 85 ? -0.364 19.263 0.675 1.00 74.19 85 PHE A C 1
ATOM 640 O O . PHE A 1 85 ? 0.228 19.424 1.741 1.00 74.19 85 PHE A O 1
ATOM 647 N N . MET A 1 86 ? -1.600 19.731 0.484 1.00 70.38 86 MET A N 1
ATOM 648 C CA . MET A 1 86 ? -2.423 20.175 1.610 1.00 70.38 86 MET A CA 1
ATOM 649 C C . MET A 1 86 ? -2.914 18.947 2.382 1.00 70.38 86 MET A C 1
ATOM 651 O O . MET A 1 86 ? -3.956 18.375 2.067 1.00 70.38 86 MET A O 1
ATOM 655 N N . LEU A 1 87 ? -2.167 18.534 3.409 1.00 72.25 87 LEU A N 1
ATOM 656 C CA . LEU A 1 87 ? -2.716 17.669 4.450 1.00 72.25 87 LEU A CA 1
ATOM 657 C C . LEU A 1 87 ? -3.660 18.527 5.297 1.00 72.25 87 LEU A C 1
ATOM 659 O O . LEU A 1 87 ? -3.226 19.270 6.175 1.00 72.25 87 LEU A O 1
ATOM 663 N N . GLY A 1 88 ? -4.955 18.459 4.987 1.00 66.25 88 GLY A N 1
ATOM 664 C CA . GLY A 1 88 ? -5.999 19.107 5.771 1.00 66.25 88 GLY A CA 1
ATOM 665 C C . GLY A 1 88 ? -5.968 18.598 7.210 1.00 66.25 88 GLY A C 1
ATOM 666 O O . GLY A 1 88 ? -6.375 17.472 7.488 1.00 66.25 88 GLY A O 1
ATOM 667 N N . GLY A 1 89 ? -5.471 19.428 8.127 1.00 56.47 89 GLY A N 1
ATOM 668 C CA . GLY A 1 89 ? -5.573 19.190 9.558 1.00 56.47 89 GLY A CA 1
ATOM 669 C C . GLY A 1 89 ? -7.037 19.261 9.975 1.00 56.47 89 GLY A C 1
ATOM 670 O O . GLY A 1 89 ? -7.624 20.341 10.017 1.00 56.47 89 GLY A O 1
ATOM 671 N N . ILE A 1 90 ? -7.632 18.111 10.282 1.00 55.69 90 ILE A N 1
ATOM 672 C CA . ILE A 1 90 ? -8.933 18.040 10.946 1.00 55.69 90 ILE A CA 1
ATOM 673 C C . ILE A 1 90 ? -8.780 18.523 12.394 1.00 55.69 90 ILE A C 1
ATOM 675 O O . ILE A 1 90 ? -8.583 17.741 13.318 1.00 55.69 90 ILE A O 1
ATOM 679 N N . SER A 1 91 ? -8.838 19.838 12.600 1.00 50.31 91 SER A N 1
ATOM 680 C CA . SER A 1 91 ? -9.008 20.402 13.938 1.00 50.31 91 SER A CA 1
ATOM 681 C C . SER A 1 91 ? -10.484 20.264 14.315 1.00 50.31 91 SER A C 1
ATOM 683 O O . SER A 1 91 ? -11.328 21.057 13.894 1.00 50.31 91 SER A O 1
ATOM 685 N N . GLY A 1 92 ? -10.796 19.175 15.020 1.00 53.12 92 GLY A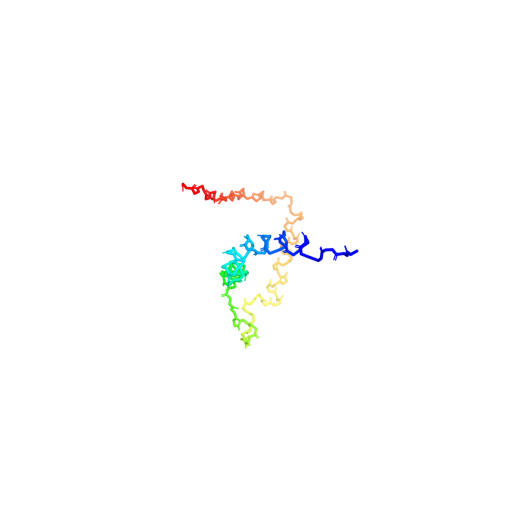 N 1
ATOM 686 C CA . GLY A 1 92 ? -12.095 18.944 15.641 1.00 53.12 92 GLY A CA 1
ATOM 687 C C . GLY A 1 92 ? -12.336 19.991 16.721 1.00 53.12 92 GLY A C 1
ATOM 688 O O . GLY A 1 92 ? -11.501 20.181 17.604 1.00 53.12 92 GLY A O 1
ATOM 689 N N . LYS A 1 93 ? -13.452 20.699 16.579 1.00 42.97 93 LYS A N 1
ATOM 690 C CA . LYS A 1 93 ? -13.991 21.628 17.566 1.00 42.97 93 LYS A CA 1
ATOM 691 C C . LYS A 1 93 ? -14.571 20.869 18.758 1.00 42.97 93 LYS A C 1
ATOM 693 O O . LYS A 1 93 ? -15.091 19.755 18.524 1.00 42.97 93 LYS A O 1
#

pLDDT: mean 78.22, std 12.86, range [42.97, 95.12]

Secondary structure (DSSP, 8-state):
---HHHHHHHHHHHHHHHHTTHHHHHHTTTHHHHHHHHHH-S-TTTTT--PPP----HHHHHHHHHHHHHTTT-TT-PPPP------------

Sequence (93 aa):
MRHPAVFIVPSVLLAACSYTSTPQFEQRFGQASRQALAQQVLDPQAGARRVPAHGLDGASARAVMDRYRASFADPNVQPAPSVQFMLGGISGK